Protein AF-A0A2E3PGM1-F1 (afdb_monomer_lite)

pLDDT: mean 76.89, std 15.31, range [47.25, 98.06]

Foldseek 3Di:
DVVVVVVVVVVLVVVLVVQLVVVVVPDPSVVSVVVSVVVVVVVVVVVVVVVVVVPPDPPVVVVVVVVVVVVVVVVVVVVVVVVVVVVVVVVVVVCVVCVPPPPPPPPPVVVVVVVVPPDDDDDDDDDDDDDDDDDDDDDDDDDDDDDDDDDPPPPDDDDDDDDPDDDPPDDDPDDPPDDDD

Secondary structure (DSSP, 8-state):
-HHHHHHHHHHHHHHHHHHHHHHHTTS-HHHHHHHHHHHHHHHHHHHHHHHHHHHSHHHHHHHHHHHHHHHHHHHHHHHHHHHHHHHHHHHHHHHHH-TTTSSHHHHHHHHHHHHHHTT--------PPPPPPP----------------------PPPPPPPPP--TTSPPP--TTS---

Sequence (181 aa):
MAFAGLFATVALVMANVASYQGLSTVMPTAWGALFVALGNLLLAGIFAVIAGRMSADRDLEGVTEMRDLALEELEDELDELVEEVRGTARDVRRLVRDPFGSVLPGLITPLLSALLSGRGGDASPPDPAPAPQPDSQPQQPAQQPVQPRAATTTMTEAPAPHPPEADPSAPFPVDPAAPQS

Structure (mmCIF, N/CA/C/O backbone):
data_AF-A0A2E3PGM1-F1
#
_entry.id   AF-A0A2E3PGM1-F1
#
loop_
_atom_site.group_PDB
_atom_site.id
_atom_site.type_symbol
_atom_site.label_atom_id
_atom_site.label_alt_id
_atom_site.label_comp_id
_atom_site.label_asym_id
_atom_site.label_entity_id
_atom_site.label_seq_id
_atom_site.pdbx_PDB_ins_code
_atom_site.Cartn_x
_atom_site.Cartn_y
_atom_site.Cartn_z
_atom_site.occupancy
_atom_site.B_iso_or_equiv
_atom_site.auth_seq_id
_atom_site.auth_comp_id
_atom_site.auth_asym_id
_atom_site.auth_atom_id
_atom_site.pdbx_PDB_model_num
ATOM 1 N N . MET A 1 1 ? 8.540 -14.465 9.574 1.00 60.72 1 MET A N 1
ATOM 2 C CA . MET A 1 1 ? 7.946 -13.982 8.306 1.00 60.72 1 MET A CA 1
ATOM 3 C C . MET A 1 1 ? 8.677 -12.788 7.682 1.00 60.72 1 MET A C 1
ATOM 5 O O . MET A 1 1 ? 8.692 -12.710 6.462 1.00 60.72 1 MET A O 1
ATOM 9 N N . ALA A 1 2 ? 9.335 -11.905 8.452 1.00 76.44 2 ALA A N 1
ATOM 10 C CA . ALA A 1 2 ? 10.018 -10.717 7.907 1.00 76.44 2 ALA A CA 1
ATOM 11 C C . ALA A 1 2 ? 11.057 -11.017 6.800 1.00 76.44 2 ALA A C 1
ATOM 13 O O . ALA A 1 2 ? 11.034 -10.380 5.752 1.00 76.44 2 ALA A O 1
ATOM 14 N N . PHE A 1 3 ? 11.905 -12.040 6.976 1.00 86.62 3 PHE A N 1
ATOM 15 C CA . PHE A 1 3 ? 12.869 -12.449 5.941 1.00 86.62 3 PHE A CA 1
ATOM 16 C C . PHE A 1 3 ? 12.196 -12.933 4.647 1.00 86.62 3 PHE A C 1
ATOM 18 O O . PHE A 1 3 ? 12.636 -12.573 3.561 1.00 86.62 3 PHE A O 1
ATOM 25 N N . ALA A 1 4 ? 11.105 -13.698 4.741 1.00 88.25 4 ALA A N 1
ATOM 26 C CA . ALA A 1 4 ? 10.377 -14.178 3.565 1.00 88.25 4 ALA A CA 1
ATOM 27 C C . ALA A 1 4 ? 9.769 -13.018 2.753 1.00 88.25 4 ALA A C 1
ATOM 29 O O . ALA A 1 4 ? 9.827 -13.034 1.526 1.00 88.25 4 ALA A O 1
ATOM 30 N N . GLY A 1 5 ? 9.260 -11.981 3.429 1.00 90.88 5 GLY A N 1
ATOM 31 C CA . GLY A 1 5 ? 8.759 -10.767 2.777 1.00 90.88 5 GLY A CA 1
ATOM 32 C C . GLY A 1 5 ? 9.844 -9.999 2.014 1.00 90.88 5 GLY A C 1
ATOM 33 O O . GLY A 1 5 ? 9.588 -9.504 0.916 1.00 90.88 5 GLY A O 1
ATOM 34 N N . LEU A 1 6 ? 11.075 -9.964 2.540 1.00 95.00 6 LEU A N 1
ATOM 35 C CA . LEU A 1 6 ? 12.212 -9.355 1.847 1.00 95.00 6 LEU A CA 1
ATOM 36 C C . LEU A 1 6 ? 12.533 -10.103 0.548 1.00 95.00 6 LEU A C 1
ATOM 38 O O . LEU A 1 6 ? 12.590 -9.484 -0.513 1.00 95.00 6 LEU A O 1
ATOM 42 N N . PHE A 1 7 ? 12.683 -11.430 0.611 1.00 95.38 7 PHE A N 1
ATOM 43 C CA . PHE A 1 7 ? 12.947 -12.243 -0.580 1.00 95.38 7 PHE A CA 1
ATOM 44 C C . PHE A 1 7 ? 11.823 -12.134 -1.613 1.00 95.38 7 PHE A C 1
ATOM 46 O O . PHE A 1 7 ? 12.111 -11.996 -2.798 1.00 95.38 7 PHE A O 1
ATOM 53 N N . ALA A 1 8 ? 10.559 -12.135 -1.178 1.00 94.19 8 ALA A N 1
ATOM 54 C CA . ALA A 1 8 ? 9.419 -11.953 -2.072 1.00 94.19 8 ALA A CA 1
ATOM 55 C C . ALA A 1 8 ? 9.461 -10.591 -2.781 1.00 94.19 8 ALA A C 1
ATOM 57 O O . ALA A 1 8 ? 9.268 -10.522 -3.992 1.00 94.19 8 ALA A O 1
ATOM 58 N N . THR A 1 9 ? 9.781 -9.519 -2.051 1.00 94.56 9 THR A N 1
ATOM 59 C CA . THR A 1 9 ? 9.917 -8.172 -2.627 1.00 94.56 9 THR A CA 1
ATOM 60 C C . THR A 1 9 ? 11.053 -8.113 -3.646 1.00 94.56 9 THR A C 1
ATOM 62 O O . THR A 1 9 ? 10.867 -7.614 -4.754 1.00 94.56 9 THR A O 1
ATOM 65 N N . VAL A 1 10 ? 12.221 -8.669 -3.309 1.00 97.19 10 VAL A N 1
ATOM 66 C CA . VAL A 1 10 ? 13.377 -8.707 -4.218 1.00 97.19 10 VAL A CA 1
ATOM 67 C C . VAL A 1 10 ? 13.060 -9.520 -5.473 1.00 97.19 10 VAL A C 1
ATOM 69 O O . VAL A 1 10 ? 13.315 -9.059 -6.586 1.00 97.19 10 VAL A O 1
ATOM 72 N N . ALA A 1 11 ? 12.461 -10.701 -5.311 1.00 96.62 11 ALA A N 1
ATOM 73 C CA . ALA A 1 11 ? 12.053 -11.546 -6.426 1.00 96.62 11 ALA A CA 1
ATOM 74 C C . ALA A 1 11 ? 11.036 -10.835 -7.330 1.00 96.62 11 ALA A C 1
ATOM 76 O O . ALA A 1 11 ? 11.161 -10.899 -8.550 1.00 96.62 11 ALA A O 1
ATOM 77 N N . LEU A 1 12 ? 10.075 -10.107 -6.753 1.00 96.12 12 LEU A N 1
ATOM 78 C CA . LEU A 1 12 ? 9.074 -9.350 -7.504 1.00 96.12 12 LEU A CA 1
ATOM 79 C C . LEU A 1 12 ? 9.699 -8.219 -8.337 1.00 96.12 12 LEU A C 1
ATOM 81 O O . LEU A 1 12 ? 9.334 -8.036 -9.501 1.00 96.12 12 LEU A O 1
ATOM 85 N N . VAL A 1 13 ? 10.663 -7.485 -7.770 1.00 97.31 13 VAL A N 1
ATOM 86 C CA . VAL A 1 13 ? 11.405 -6.439 -8.493 1.00 97.31 13 VAL A CA 1
ATOM 87 C C . VAL A 1 13 ? 12.195 -7.047 -9.651 1.00 97.31 13 VAL A C 1
ATOM 89 O O . VAL A 1 13 ? 12.100 -6.569 -10.781 1.00 97.31 13 VAL A O 1
ATOM 92 N N . MET A 1 14 ? 12.927 -8.135 -9.400 1.00 98.00 14 MET A N 1
ATOM 93 C CA . MET A 1 14 ? 13.719 -8.801 -10.439 1.00 98.00 14 MET A CA 1
ATOM 94 C C . MET A 1 14 ? 12.840 -9.410 -11.533 1.00 98.00 14 MET A C 1
ATOM 96 O O . MET A 1 14 ? 13.170 -9.295 -12.711 1.00 98.00 14 MET A O 1
ATOM 100 N N . ALA A 1 15 ? 11.687 -9.977 -11.176 1.00 97.44 15 ALA A N 1
ATOM 101 C CA . ALA A 1 15 ? 10.710 -10.470 -12.139 1.00 97.44 15 ALA A CA 1
ATOM 102 C C . ALA A 1 15 ? 10.169 -9.344 -13.037 1.00 97.44 15 ALA A C 1
ATOM 104 O O . ALA A 1 15 ? 10.011 -9.554 -14.239 1.00 97.44 15 ALA A O 1
ATOM 105 N N . ASN A 1 16 ? 9.944 -8.140 -12.496 1.00 96.69 16 ASN A N 1
ATOM 106 C CA . ASN A 1 16 ? 9.547 -6.965 -13.282 1.00 96.69 16 ASN A CA 1
ATOM 107 C C . ASN A 1 16 ? 10.612 -6.575 -14.307 1.00 96.69 16 ASN A C 1
ATOM 109 O O . ASN A 1 16 ? 10.319 -6.429 -15.494 1.00 96.69 16 ASN A O 1
ATOM 113 N N . VAL A 1 17 ? 11.856 -6.441 -13.841 1.00 97.31 17 VAL A N 1
ATOM 114 C CA . VAL A 1 17 ? 13.000 -6.075 -14.683 1.00 97.31 17 VAL A CA 1
ATOM 115 C C . VAL A 1 17 ? 13.215 -7.115 -15.784 1.00 97.31 17 VAL A C 1
ATOM 117 O O . VAL A 1 17 ? 13.370 -6.747 -16.947 1.00 97.31 17 VAL A O 1
ATOM 120 N N . ALA A 1 18 ? 13.172 -8.404 -15.440 1.00 97.50 18 ALA A N 1
ATOM 121 C CA . ALA A 1 18 ? 13.317 -9.498 -16.394 1.00 97.50 18 ALA A CA 1
ATOM 122 C C . ALA A 1 18 ? 12.177 -9.518 -17.424 1.00 97.50 18 ALA A C 1
ATOM 124 O O . ALA A 1 18 ? 12.429 -9.666 -18.618 1.00 97.50 18 ALA A O 1
ATOM 125 N N . SER A 1 19 ? 10.934 -9.307 -16.980 1.00 96.50 19 SER A N 1
ATOM 126 C CA . SER A 1 19 ? 9.763 -9.275 -17.865 1.00 96.50 19 SER A CA 1
ATOM 127 C C . SER A 1 19 ? 9.833 -8.107 -18.842 1.00 96.50 19 SER A C 1
ATOM 129 O O . SER A 1 19 ? 9.620 -8.299 -20.036 1.00 96.50 19 SER A O 1
ATOM 131 N N . TYR A 1 20 ? 10.181 -6.907 -18.365 1.00 97.38 20 TYR A N 1
ATOM 132 C CA . TYR A 1 20 ? 10.315 -5.737 -19.230 1.00 97.38 20 TYR A CA 1
ATOM 133 C C . TYR A 1 20 ? 11.440 -5.914 -20.252 1.00 97.38 20 TYR A C 1
ATOM 135 O O . TYR A 1 20 ? 11.219 -5.682 -21.440 1.00 97.38 20 TYR A O 1
ATOM 143 N N . GLN A 1 21 ? 12.618 -6.379 -19.818 1.00 96.25 21 GLN A N 1
ATOM 144 C CA . GLN A 1 21 ? 13.727 -6.647 -20.735 1.00 96.25 21 GLN A CA 1
ATOM 145 C C . GLN A 1 21 ? 13.336 -7.698 -21.777 1.00 96.25 21 GLN A C 1
ATOM 147 O O . GLN A 1 21 ? 13.510 -7.454 -22.968 1.00 96.25 21 GLN A O 1
ATOM 152 N N . GLY A 1 22 ? 12.715 -8.804 -21.358 1.00 96.50 22 GLY A N 1
ATOM 153 C CA . GLY A 1 22 ? 12.223 -9.847 -22.257 1.00 96.50 22 GLY A CA 1
ATOM 154 C C . GLY A 1 22 ? 11.219 -9.319 -23.281 1.00 96.50 22 GLY A C 1
ATOM 155 O O . GLY A 1 22 ? 11.407 -9.516 -24.480 1.00 96.50 22 GLY A O 1
ATOM 156 N N . LEU A 1 23 ? 10.195 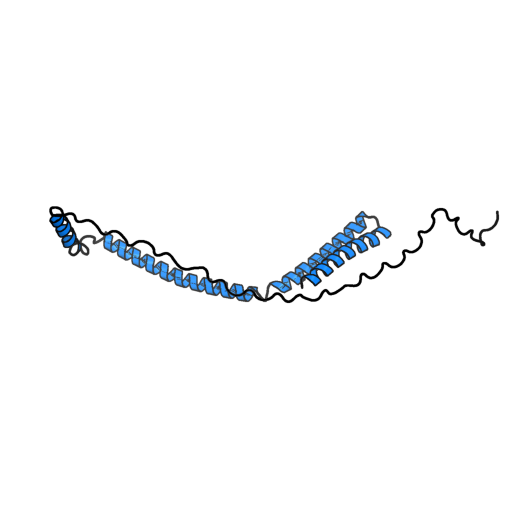-8.581 -22.843 1.00 95.31 23 LEU A N 1
ATOM 157 C CA . LEU A 1 23 ? 9.204 -7.998 -23.754 1.00 95.31 23 LEU A CA 1
ATOM 158 C C . LEU A 1 23 ? 9.839 -6.987 -24.712 1.00 95.31 23 LEU A C 1
ATOM 160 O O . LEU A 1 23 ? 9.509 -6.987 -25.895 1.00 95.31 23 LEU A O 1
ATOM 164 N N . SER A 1 24 ? 10.783 -6.172 -24.240 1.00 95.44 24 SER A N 1
ATOM 165 C CA . SER A 1 24 ? 11.441 -5.160 -25.074 1.00 95.44 24 SER A CA 1
ATOM 166 C C . SER A 1 24 ? 12.237 -5.745 -26.249 1.00 95.44 24 SER A C 1
ATOM 168 O O . SER A 1 24 ? 12.523 -5.024 -27.200 1.00 95.44 24 SER A O 1
ATOM 170 N N . THR A 1 25 ? 12.552 -7.049 -26.228 1.00 96.38 25 THR A N 1
ATOM 171 C CA . THR A 1 25 ? 13.213 -7.730 -27.356 1.00 96.38 25 THR A CA 1
ATOM 172 C C . THR A 1 25 ? 12.280 -8.021 -28.532 1.00 96.38 25 THR A C 1
ATOM 174 O O . THR A 1 25 ? 12.748 -8.155 -29.660 1.00 96.38 25 THR A O 1
ATOM 177 N N . VAL A 1 26 ? 10.969 -8.115 -28.291 1.00 96.06 26 VAL A N 1
ATOM 178 C CA . VAL A 1 26 ? 9.981 -8.535 -29.301 1.00 96.06 26 VAL A CA 1
ATOM 179 C C . VAL A 1 26 ? 8.965 -7.449 -29.649 1.00 96.06 26 VAL A C 1
ATOM 181 O O . VAL A 1 26 ? 8.244 -7.585 -30.635 1.00 96.06 26 VAL A O 1
ATOM 184 N N . MET A 1 27 ? 8.880 -6.371 -28.865 1.00 95.38 27 MET A N 1
ATOM 185 C CA . MET A 1 27 ? 7.920 -5.287 -29.087 1.00 95.38 27 MET A CA 1
ATOM 186 C C . MET A 1 27 ? 8.482 -3.914 -28.682 1.00 95.38 27 MET A C 1
ATOM 188 O O . MET A 1 27 ? 9.454 -3.844 -27.928 1.00 95.38 27 MET A O 1
ATOM 192 N N . PRO A 1 28 ? 7.861 -2.802 -29.128 1.00 96.31 28 PRO A N 1
ATOM 193 C CA . PRO A 1 28 ? 8.267 -1.463 -28.717 1.00 96.31 28 PRO A CA 1
ATOM 194 C C . PRO A 1 28 ? 8.193 -1.271 -27.198 1.00 96.31 28 PRO A C 1
ATOM 196 O O . PRO A 1 28 ? 7.273 -1.758 -26.537 1.00 96.31 28 PRO A O 1
ATOM 199 N N . THR A 1 29 ? 9.117 -0.477 -26.660 1.00 94.38 29 THR A N 1
ATOM 200 C CA . THR A 1 29 ? 9.266 -0.217 -25.217 1.00 94.38 29 THR A CA 1
ATOM 201 C C . THR A 1 29 ? 7.975 0.249 -24.542 1.00 94.38 29 THR A C 1
ATOM 203 O O . THR A 1 29 ? 7.660 -0.208 -23.445 1.00 94.38 29 THR A O 1
ATOM 206 N N . ALA A 1 30 ? 7.183 1.092 -25.213 1.00 95.75 30 ALA A N 1
ATOM 207 C CA . ALA A 1 30 ? 5.897 1.569 -24.701 1.00 95.75 30 ALA A CA 1
ATOM 208 C C . ALA A 1 30 ? 4.896 0.427 -24.444 1.00 95.75 30 ALA A C 1
ATOM 210 O O . ALA A 1 30 ? 4.254 0.388 -23.395 1.00 95.75 30 ALA A O 1
ATOM 211 N N . TRP A 1 31 ? 4.796 -0.531 -25.370 1.00 96.19 31 TRP A N 1
ATOM 212 C CA . TRP A 1 31 ? 3.923 -1.697 -25.216 1.00 96.19 31 TRP A CA 1
ATOM 213 C C . TRP A 1 31 ? 4.454 -2.659 -24.154 1.00 96.19 31 TRP A C 1
ATOM 215 O O . TRP A 1 31 ? 3.677 -3.155 -23.340 1.00 96.19 31 TRP A O 1
ATOM 225 N N . GLY A 1 32 ? 5.776 -2.855 -24.098 1.00 95.31 32 GLY A N 1
ATOM 226 C CA . GLY A 1 32 ? 6.416 -3.649 -23.049 1.00 95.31 32 GLY A CA 1
ATOM 227 C C . GLY A 1 32 ? 6.095 -3.126 -21.647 1.00 95.31 32 GLY A C 1
ATOM 228 O O . GLY A 1 32 ? 5.657 -3.887 -20.785 1.00 95.31 32 GLY A O 1
ATOM 229 N N . ALA A 1 33 ? 6.232 -1.814 -21.433 1.00 95.31 33 ALA A N 1
ATOM 230 C CA . ALA A 1 33 ? 5.899 -1.176 -20.161 1.00 95.31 33 ALA A CA 1
ATOM 231 C C . ALA A 1 33 ? 4.407 -1.313 -19.813 1.00 95.31 33 ALA A C 1
ATOM 233 O O . ALA A 1 33 ? 4.072 -1.591 -18.662 1.00 95.31 33 ALA A O 1
ATOM 234 N N . LEU A 1 34 ? 3.515 -1.170 -20.801 1.00 97.00 34 LEU A N 1
ATOM 235 C CA . LEU A 1 34 ? 2.071 -1.303 -20.603 1.00 97.00 34 LEU A CA 1
ATOM 236 C C . LEU A 1 34 ? 1.683 -2.706 -20.115 1.00 97.00 34 LEU A C 1
ATOM 238 O O . LEU A 1 34 ? 0.938 -2.828 -19.145 1.00 97.00 34 LEU A O 1
ATOM 242 N N . PHE A 1 35 ? 2.197 -3.765 -20.748 1.00 96.44 35 PHE A N 1
ATOM 243 C CA . PHE A 1 35 ? 1.885 -5.140 -20.342 1.00 96.44 35 PHE A CA 1
ATOM 244 C C . PHE A 1 35 ? 2.448 -5.487 -18.965 1.00 96.44 35 PHE A C 1
ATOM 246 O O . PHE A 1 35 ? 1.764 -6.132 -18.172 1.00 96.44 35 PHE A O 1
ATOM 253 N N . VAL A 1 36 ? 3.660 -5.023 -18.652 1.00 96.88 36 VAL A N 1
ATOM 254 C CA . VAL A 1 36 ? 4.256 -5.206 -17.322 1.00 96.88 36 VAL A CA 1
ATOM 255 C C . VAL A 1 36 ? 3.421 -4.490 -16.254 1.00 96.88 36 VAL A C 1
ATOM 257 O O . VAL A 1 36 ? 3.100 -5.083 -15.223 1.00 96.88 36 VAL A O 1
ATOM 260 N N . ALA A 1 37 ? 2.988 -3.253 -16.517 1.00 97.25 37 ALA A N 1
ATOM 261 C CA . ALA A 1 37 ? 2.106 -2.513 -15.617 1.00 97.25 37 ALA A CA 1
ATOM 262 C C . ALA A 1 37 ? 0.755 -3.219 -15.418 1.00 97.25 37 ALA A C 1
ATOM 264 O O . ALA A 1 37 ? 0.283 -3.334 -14.287 1.00 97.25 37 ALA A O 1
ATOM 265 N N . LEU A 1 38 ? 0.157 -3.743 -16.492 1.00 98.00 38 LEU A N 1
ATOM 266 C CA . LEU A 1 38 ? -1.108 -4.473 -16.424 1.00 98.00 38 LEU A CA 1
ATOM 267 C C . LEU A 1 38 ? -0.971 -5.783 -15.631 1.00 98.00 38 LEU A C 1
ATOM 269 O O . LEU A 1 38 ? -1.837 -6.104 -14.819 1.00 98.00 38 LEU A O 1
ATOM 273 N N . GLY A 1 39 ? 0.138 -6.506 -15.810 1.00 97.19 39 GLY A N 1
ATOM 274 C CA . GLY A 1 39 ? 0.460 -7.697 -15.024 1.00 97.19 39 GLY A CA 1
ATOM 275 C C . GLY A 1 39 ? 0.619 -7.389 -13.533 1.00 97.19 39 GLY A C 1
ATOM 276 O O . GLY A 1 39 ? 0.049 -8.090 -12.698 1.00 97.19 39 GLY A O 1
ATOM 277 N N . ASN A 1 40 ? 1.314 -6.299 -13.191 1.00 97.12 40 ASN A N 1
ATOM 278 C CA . ASN A 1 40 ? 1.447 -5.844 -11.804 1.00 97.12 40 ASN A CA 1
ATOM 279 C C . ASN A 1 40 ? 0.105 -5.436 -11.195 1.00 97.12 40 ASN A C 1
ATOM 281 O O . ASN A 1 40 ? -0.158 -5.758 -10.040 1.00 97.12 40 ASN A O 1
ATOM 285 N N . LEU A 1 41 ? -0.754 -4.758 -11.961 1.00 97.88 41 LEU A N 1
ATOM 286 C CA . LEU A 1 41 ? -2.092 -4.387 -11.510 1.00 97.88 41 LEU A CA 1
ATOM 287 C C . LEU A 1 41 ? -2.938 -5.631 -11.208 1.00 97.88 41 LEU A C 1
ATOM 289 O O . LEU A 1 41 ? -3.599 -5.691 -10.172 1.00 97.88 41 LEU A O 1
ATOM 293 N N . LEU A 1 42 ? -2.878 -6.642 -12.079 1.00 98.06 42 LEU A N 1
ATOM 294 C CA . LEU A 1 42 ? -3.567 -7.913 -11.869 1.00 98.06 42 LEU A CA 1
ATOM 295 C C . LEU A 1 42 ? -3.054 -8.618 -10.605 1.00 98.06 42 LEU A C 1
ATOM 297 O O . LEU A 1 42 ? -3.846 -9.053 -9.770 1.00 98.06 42 LEU A O 1
ATOM 301 N N . LEU A 1 43 ? -1.731 -8.686 -10.437 1.00 96.69 43 LEU A N 1
ATOM 302 C CA . LEU A 1 43 ? -1.098 -9.308 -9.277 1.00 96.69 43 LEU A CA 1
ATOM 303 C C . LEU A 1 43 ? -1.448 -8.576 -7.973 1.00 96.69 43 LEU A C 1
ATOM 305 O O . LEU A 1 43 ? -1.772 -9.219 -6.976 1.00 96.69 43 LEU A O 1
ATOM 309 N N . ALA A 1 44 ? -1.454 -7.242 -7.994 1.00 96.12 44 ALA A N 1
ATOM 310 C CA . ALA A 1 44 ? -1.891 -6.419 -6.873 1.00 96.12 44 ALA A CA 1
ATOM 311 C C . ALA A 1 44 ? -3.365 -6.674 -6.528 1.00 96.12 44 ALA A C 1
ATOM 313 O O . ALA A 1 44 ? -3.698 -6.819 -5.355 1.00 96.12 44 ALA A O 1
ATOM 314 N N . GLY A 1 45 ? -4.236 -6.804 -7.535 1.00 97.38 45 GLY A N 1
ATOM 315 C CA . GLY A 1 45 ? -5.634 -7.186 -7.340 1.00 97.38 45 GLY A CA 1
ATOM 316 C C . GLY A 1 45 ? -5.778 -8.549 -6.656 1.00 97.38 45 GLY A C 1
ATOM 317 O O . GLY A 1 45 ? -6.531 -8.680 -5.693 1.00 97.38 45 GLY A O 1
ATOM 318 N N . ILE A 1 46 ? -5.004 -9.550 -7.088 1.00 96.62 46 ILE A N 1
ATOM 319 C CA . ILE A 1 46 ? -4.983 -10.881 -6.460 1.00 96.62 46 ILE A CA 1
ATOM 320 C C . ILE A 1 46 ? -4.533 -10.782 -4.997 1.00 96.62 46 ILE A C 1
ATOM 322 O O . ILE A 1 46 ? -5.189 -11.337 -4.115 1.00 96.62 46 ILE A O 1
ATOM 326 N N . PHE A 1 47 ? -3.450 -10.053 -4.716 1.00 94.38 47 PHE A N 1
ATOM 327 C CA . PHE A 1 47 ? -2.980 -9.848 -3.346 1.00 94.38 47 PHE A CA 1
ATOM 328 C C . PHE A 1 47 ? -3.989 -9.097 -2.483 1.00 94.38 47 PHE A C 1
ATOM 330 O O . PHE A 1 47 ? -4.177 -9.488 -1.336 1.00 94.38 47 PHE A O 1
ATOM 337 N N . ALA A 1 48 ? -4.684 -8.093 -3.016 1.00 94.19 48 ALA A N 1
ATOM 338 C CA . ALA A 1 48 ? -5.736 -7.386 -2.293 1.00 94.19 48 ALA A CA 1
ATOM 339 C C . ALA A 1 48 ? -6.887 -8.327 -1.901 1.00 94.19 48 ALA A C 1
ATOM 341 O O . ALA A 1 48 ? -7.328 -8.314 -0.753 1.00 94.19 48 ALA A O 1
ATOM 342 N N . VAL A 1 49 ? -7.326 -9.199 -2.817 1.00 95.25 49 VAL A N 1
ATOM 343 C CA . VAL A 1 49 ? -8.364 -10.203 -2.530 1.00 95.25 49 VAL A CA 1
ATOM 344 C C . VAL A 1 49 ? -7.892 -11.203 -1.471 1.00 95.25 49 VAL A C 1
ATOM 346 O O . VAL A 1 49 ? -8.629 -11.495 -0.531 1.00 95.25 49 VAL A O 1
ATOM 349 N N . ILE A 1 50 ? -6.668 -11.725 -1.589 1.00 93.31 50 ILE A N 1
ATOM 350 C CA . ILE A 1 50 ? -6.117 -12.684 -0.618 1.00 93.31 50 ILE A CA 1
ATOM 351 C C . ILE A 1 50 ? -5.953 -12.029 0.759 1.00 93.31 50 ILE A C 1
ATOM 353 O O . ILE A 1 50 ? -6.368 -12.608 1.762 1.00 93.31 50 ILE A O 1
ATOM 357 N N . ALA A 1 51 ? -5.392 -10.819 0.812 1.00 88.94 51 ALA A N 1
ATOM 358 C CA . ALA A 1 51 ? -5.193 -10.072 2.048 1.00 88.94 51 ALA A CA 1
ATOM 359 C C . ALA A 1 51 ? -6.529 -9.748 2.732 1.00 88.94 51 ALA A C 1
ATOM 361 O O . ALA A 1 51 ? -6.665 -9.966 3.935 1.00 88.94 51 ALA A O 1
ATOM 362 N N . GLY A 1 52 ? -7.540 -9.326 1.962 1.00 86.19 52 GLY A N 1
ATOM 363 C CA . GLY A 1 52 ? -8.891 -9.089 2.473 1.00 86.19 52 GLY A CA 1
ATOM 364 C C . GLY A 1 52 ? -9.515 -10.335 3.108 1.00 86.19 52 GLY A C 1
ATOM 365 O O . GLY A 1 52 ? -10.178 -10.234 4.135 1.00 86.19 52 GLY A O 1
ATOM 366 N N . ARG A 1 53 ? -9.237 -11.527 2.565 1.00 85.06 53 ARG A N 1
ATOM 367 C CA . ARG A 1 53 ? -9.706 -12.803 3.137 1.00 85.06 53 ARG A CA 1
ATOM 368 C C . ARG A 1 53 ? -8.916 -13.272 4.361 1.00 85.06 53 ARG A C 1
ATOM 370 O O . ARG A 1 53 ? -9.415 -14.103 5.109 1.00 85.06 53 ARG A O 1
ATOM 377 N N . MET A 1 54 ? -7.687 -12.797 4.558 1.00 78.81 54 MET A N 1
ATOM 378 C CA . MET A 1 54 ? -6.831 -13.213 5.677 1.00 78.81 54 MET A CA 1
ATOM 379 C C . MET A 1 54 ? -7.084 -12.427 6.972 1.00 78.81 54 MET A C 1
ATOM 381 O O . MET A 1 54 ? -6.790 -12.952 8.040 1.00 78.81 54 MET A O 1
ATOM 385 N N . SER A 1 55 ? -7.600 -11.196 6.882 1.00 60.09 55 SER A N 1
ATOM 386 C CA . SER A 1 55 ? -7.629 -10.230 7.993 1.00 60.09 55 SER A CA 1
ATOM 387 C C . SER A 1 55 ? -8.999 -10.021 8.646 1.00 60.09 55 SER A C 1
ATOM 389 O O . SER A 1 55 ? -9.043 -9.473 9.742 1.00 60.09 55 SER A O 1
ATOM 391 N N . ALA A 1 56 ? -10.103 -10.376 7.988 1.00 58.69 56 ALA A N 1
ATOM 392 C CA . ALA A 1 56 ? -11.423 -9.957 8.458 1.00 58.69 56 ALA A CA 1
ATOM 393 C C . ALA A 1 56 ? -12.020 -10.912 9.504 1.00 58.69 56 ALA A C 1
ATOM 395 O O . ALA A 1 56 ? -12.372 -10.480 10.591 1.00 58.69 56 ALA A O 1
ATOM 396 N N . ASP A 1 57 ? -12.095 -12.212 9.229 1.00 59.56 57 ASP A N 1
ATOM 397 C CA . ASP A 1 57 ? -13.021 -13.055 10.002 1.00 59.56 57 ASP A CA 1
ATOM 398 C C . ASP A 1 57 ? -12.528 -13.467 11.396 1.00 59.56 57 ASP A C 1
ATOM 400 O O . ASP A 1 57 ? -13.347 -13.715 12.268 1.00 59.56 57 ASP A O 1
ATOM 404 N N . ARG A 1 58 ? -11.214 -13.556 11.642 1.00 60.78 58 ARG A N 1
ATOM 405 C CA . ARG A 1 58 ? -10.706 -14.124 12.910 1.00 60.78 58 ARG A CA 1
ATOM 406 C C . ARG A 1 58 ? -10.463 -13.121 14.034 1.00 60.78 58 ARG A C 1
ATOM 408 O O . ARG A 1 58 ? -10.556 -13.514 15.190 1.00 60.78 58 ARG A O 1
ATOM 415 N N . ASP A 1 59 ? -10.185 -11.864 13.701 1.00 62.19 59 ASP A N 1
ATOM 416 C CA . ASP A 1 59 ? -9.878 -10.832 14.700 1.00 62.19 59 ASP A CA 1
ATOM 417 C C . ASP A 1 59 ? -11.017 -9.811 14.852 1.00 62.19 59 ASP A C 1
ATOM 419 O O . ASP A 1 59 ? -11.111 -9.160 15.890 1.00 62.19 59 ASP A O 1
ATOM 423 N N . LEU A 1 60 ? -11.911 -9.669 13.860 1.00 65.75 60 LEU A N 1
ATOM 424 C CA . LEU A 1 60 ? -13.040 -8.740 13.975 1.00 65.75 60 LEU A CA 1
ATOM 425 C C . LEU A 1 60 ? -14.129 -9.257 14.906 1.00 65.75 60 LEU A C 1
ATOM 427 O O . LEU A 1 60 ? -14.709 -8.438 15.604 1.00 65.75 60 LEU A O 1
ATOM 431 N N . GLU A 1 61 ? -14.377 -10.569 14.952 1.00 70.31 61 GLU A N 1
ATOM 432 C CA . GLU A 1 61 ? -15.456 -11.154 15.759 1.00 70.31 61 GLU A CA 1
ATOM 433 C C . GLU A 1 61 ? -15.301 -10.800 17.247 1.00 70.31 61 GLU A C 1
ATOM 435 O O . GLU A 1 61 ? -16.216 -10.234 17.845 1.00 70.31 61 GLU A O 1
ATOM 440 N N . GLY A 1 62 ? -14.098 -10.984 17.802 1.00 74.44 62 GLY A N 1
ATOM 441 C CA . GLY A 1 62 ? -13.803 -10.617 19.189 1.00 74.44 62 GLY A CA 1
ATOM 442 C C . GLY A 1 62 ? -13.817 -9.105 19.447 1.00 74.44 62 GLY A C 1
ATOM 443 O O . GLY A 1 62 ? -14.198 -8.670 20.529 1.00 74.44 62 GLY A O 1
ATOM 444 N N . VAL A 1 63 ? -13.449 -8.279 18.461 1.00 80.62 63 VAL A N 1
ATOM 445 C CA . VAL A 1 63 ? -13.516 -6.811 18.594 1.00 80.62 63 VAL A CA 1
ATOM 446 C C . VAL A 1 63 ? -14.962 -6.320 18.555 1.00 80.62 63 VAL A C 1
ATOM 448 O O . VAL A 1 63 ? -15.310 -5.405 19.299 1.00 80.62 63 VAL A O 1
ATOM 451 N N . THR A 1 64 ? -15.815 -6.914 17.718 1.00 83.31 64 THR A N 1
ATOM 452 C CA . THR A 1 64 ? -17.251 -6.619 17.725 1.00 83.31 64 THR A CA 1
ATOM 453 C C . THR A 1 64 ? -17.906 -7.076 19.019 1.00 83.31 64 THR A C 1
ATOM 455 O O . THR A 1 64 ? -18.646 -6.294 19.596 1.00 83.31 64 THR A O 1
ATOM 458 N N . GLU A 1 65 ? -17.558 -8.254 19.538 1.00 83.44 65 GLU A N 1
ATOM 459 C CA . GLU A 1 65 ? -18.095 -8.751 20.809 1.00 83.44 65 GLU A CA 1
ATOM 460 C C . GLU A 1 65 ? -17.691 -7.854 21.991 1.00 83.44 65 GLU A C 1
ATOM 462 O O . GLU A 1 65 ? -18.545 -7.451 22.773 1.00 83.44 65 GLU A O 1
ATOM 467 N N . MET A 1 66 ? -16.419 -7.436 22.084 1.00 85.44 66 MET A N 1
ATOM 468 C CA . MET A 1 66 ? -15.973 -6.497 23.127 1.00 85.44 66 MET A CA 1
ATOM 469 C C . MET A 1 66 ? -16.605 -5.111 22.993 1.00 85.44 66 MET A C 1
ATOM 471 O O . MET A 1 66 ? -16.888 -4.467 24.000 1.00 85.44 66 MET A O 1
ATOM 475 N N . ARG A 1 67 ? -16.806 -4.628 21.762 1.00 87.81 67 ARG A N 1
ATOM 476 C CA . ARG A 1 67 ? -17.488 -3.353 21.519 1.00 87.81 67 ARG A CA 1
ATOM 477 C C . ARG A 1 67 ? -18.940 -3.423 21.973 1.00 87.81 67 ARG A C 1
ATOM 479 O O . ARG A 1 67 ? -19.414 -2.465 22.568 1.00 87.81 67 ARG A O 1
ATOM 486 N N . ASP A 1 68 ? -19.626 -4.513 21.664 1.00 90.75 68 ASP A N 1
ATOM 487 C CA . ASP A 1 68 ? -21.041 -4.664 21.976 1.00 90.75 68 ASP A CA 1
ATOM 488 C C . ASP A 1 68 ? -21.234 -4.827 23.499 1.00 90.75 68 ASP A C 1
ATOM 490 O O . ASP A 1 68 ? -22.093 -4.163 24.066 1.00 90.75 68 ASP A O 1
ATOM 494 N N . LEU A 1 69 ? -20.342 -5.557 24.184 1.00 88.06 69 LEU A N 1
ATOM 495 C CA . LEU A 1 69 ? -20.324 -5.675 25.653 1.00 88.06 69 LEU A CA 1
ATOM 496 C C . LEU A 1 69 ? -20.009 -4.332 26.343 1.00 88.06 69 LEU A C 1
ATOM 498 O O . LEU A 1 69 ? -20.655 -3.960 27.316 1.00 88.06 69 LEU A O 1
ATOM 502 N N . ALA A 1 70 ? -19.056 -3.559 25.810 1.00 89.50 70 ALA A N 1
ATOM 503 C CA . ALA A 1 70 ? -18.749 -2.223 26.328 1.00 89.50 70 ALA A CA 1
ATOM 504 C C . ALA A 1 70 ? -19.871 -1.203 26.060 1.00 89.50 70 ALA A C 1
ATOM 506 O O . ALA A 1 70 ? -20.042 -0.264 26.833 1.00 89.50 70 ALA A O 1
ATOM 507 N N . LEU A 1 71 ? -20.614 -1.353 24.957 1.00 93.50 71 LEU A N 1
ATOM 508 C CA . LEU A 1 71 ? -21.804 -0.546 24.679 1.00 93.50 71 LEU A CA 1
ATOM 509 C C . LEU A 1 71 ? -22.936 -0.876 25.651 1.00 93.50 71 LEU A C 1
ATOM 511 O O . LEU A 1 71 ? -23.560 0.050 26.150 1.00 93.50 71 LEU A O 1
ATOM 515 N N . GLU A 1 72 ? -23.156 -2.156 25.945 1.00 91.50 72 GLU A N 1
ATOM 516 C CA . GLU A 1 72 ? -24.161 -2.605 26.914 1.00 91.50 72 GLU A CA 1
ATOM 517 C C . GLU A 1 72 ? -23.851 -2.078 28.329 1.00 91.50 72 GLU A C 1
ATOM 519 O O . GLU A 1 72 ? -24.731 -1.541 28.994 1.00 91.50 72 GLU A O 1
ATOM 524 N N . GLU A 1 73 ? -22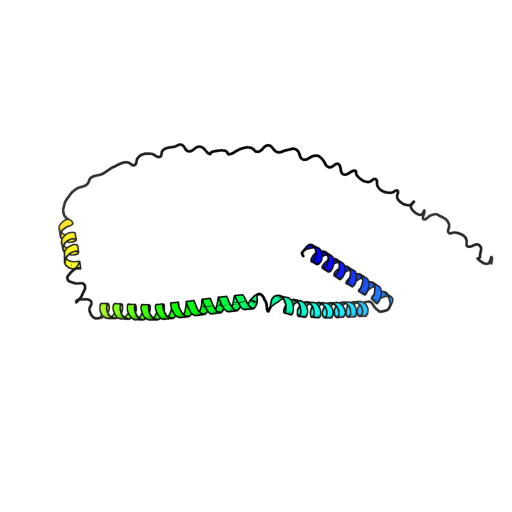.583 -2.097 28.754 1.00 89.94 73 GLU A N 1
ATOM 525 C CA . GLU A 1 73 ? -22.170 -1.520 30.046 1.00 89.94 73 GLU A CA 1
ATOM 526 C C . GLU A 1 73 ? -22.336 0.011 30.094 1.00 89.94 73 GLU A C 1
ATOM 528 O O . GLU A 1 73 ? -22.777 0.564 31.101 1.00 89.94 73 GLU A O 1
ATOM 533 N N . LEU A 1 74 ? -22.059 0.709 28.984 1.00 89.94 74 LEU A N 1
ATOM 534 C CA . LEU A 1 74 ? -22.325 2.145 28.869 1.00 89.94 74 LEU A CA 1
ATOM 535 C C . LEU A 1 74 ? -23.821 2.467 28.924 1.00 89.94 74 LEU A C 1
ATOM 537 O O . LEU A 1 74 ? -24.172 3.521 29.445 1.00 89.94 74 LEU A O 1
ATOM 541 N N . GLU A 1 75 ? -24.685 1.619 28.364 1.00 91.12 75 GLU A N 1
ATOM 542 C CA . GLU A 1 75 ? -26.142 1.791 28.414 1.00 91.12 75 GLU A CA 1
ATOM 543 C C . GLU A 1 75 ? -26.663 1.677 29.853 1.00 91.12 75 GLU A C 1
ATOM 545 O O . GLU A 1 75 ? -27.395 2.568 30.294 1.00 91.12 75 GLU A O 1
ATOM 550 N N . ASP A 1 76 ? -26.209 0.670 30.604 1.00 90.94 76 ASP A N 1
ATOM 551 C CA . ASP A 1 76 ? -26.555 0.494 32.021 1.00 90.94 76 ASP A CA 1
ATOM 552 C C . ASP A 1 76 ? -26.057 1.671 32.882 1.00 90.94 76 ASP A C 1
ATOM 554 O O . ASP A 1 76 ? -26.823 2.248 33.662 1.00 90.94 76 ASP A O 1
ATOM 558 N N . GLU A 1 77 ? -24.800 2.100 32.701 1.00 87.94 77 GLU A N 1
ATOM 559 C CA . GLU A 1 77 ? -24.260 3.271 33.405 1.00 87.94 77 GLU A CA 1
ATOM 560 C C . GLU A 1 77 ? -25.008 4.564 33.036 1.00 87.94 77 GLU A C 1
ATOM 562 O O . GLU A 1 77 ? -25.220 5.425 33.896 1.00 87.94 77 GLU A O 1
ATOM 567 N N . LEU A 1 78 ? -25.426 4.727 31.773 1.00 91.44 78 LEU A N 1
ATOM 568 C CA . LEU A 1 78 ? -26.187 5.894 31.319 1.00 91.44 78 LEU A CA 1
ATOM 569 C C . LEU A 1 78 ? -27.567 5.964 31.968 1.00 91.44 78 LEU A C 1
ATOM 571 O O . LEU A 1 78 ? -27.985 7.055 32.368 1.00 91.44 78 LEU A O 1
ATOM 575 N N . ASP A 1 79 ? -28.271 4.839 32.063 1.00 89.38 79 ASP A N 1
ATOM 576 C CA . ASP A 1 79 ? -29.594 4.789 32.679 1.00 89.38 79 ASP A CA 1
ATOM 577 C C . ASP A 1 79 ? -29.516 5.116 34.177 1.00 89.38 79 ASP A C 1
ATOM 579 O O . ASP A 1 79 ? -30.291 5.955 34.660 1.00 89.38 79 ASP A O 1
ATOM 583 N N . GLU A 1 80 ? -28.521 4.579 34.890 1.00 87.88 80 GLU A N 1
ATOM 584 C CA . GLU A 1 80 ? -28.292 4.899 36.304 1.00 87.88 80 GLU A CA 1
ATOM 585 C C . GLU A 1 80 ? -27.924 6.382 36.500 1.00 87.88 80 GLU A C 1
ATOM 587 O O . GLU A 1 80 ? -28.509 7.065 37.351 1.00 87.88 80 GLU A O 1
ATOM 592 N N . LEU A 1 81 ? -27.067 6.946 35.636 1.00 87.31 81 LEU A N 1
ATOM 593 C CA . LEU A 1 81 ? -26.743 8.378 35.654 1.00 87.31 81 LEU A CA 1
ATOM 594 C C . LEU A 1 81 ? -27.978 9.255 35.411 1.00 87.31 81 LEU A C 1
ATOM 596 O O . LEU A 1 81 ? -28.163 10.286 36.065 1.00 87.31 81 LEU A O 1
ATOM 600 N N . VAL A 1 82 ? -28.832 8.886 34.453 1.00 87.75 82 VAL A N 1
ATOM 601 C CA . VAL A 1 82 ? -30.062 9.630 34.146 1.00 87.75 82 VAL A CA 1
ATOM 602 C C . VAL A 1 82 ? -31.011 9.611 35.344 1.00 87.75 82 VAL A C 1
ATOM 604 O O . VAL A 1 82 ? -31.674 10.620 35.631 1.00 87.75 82 VAL A O 1
ATOM 607 N N . GLU A 1 83 ? -31.083 8.494 36.061 1.00 85.44 83 GLU A N 1
ATOM 608 C CA . GLU A 1 83 ? -31.921 8.352 37.244 1.00 85.44 83 GLU A CA 1
ATOM 609 C C . GLU A 1 83 ? -31.376 9.139 38.444 1.00 85.44 83 GLU A C 1
ATOM 611 O O . GLU A 1 83 ? -32.138 9.872 39.092 1.00 85.44 83 GLU A O 1
ATOM 616 N N . GLU A 1 84 ? -30.061 9.117 38.663 1.00 82.06 84 GLU A N 1
ATOM 617 C CA . GLU A 1 84 ? -29.381 9.893 39.702 1.00 82.06 84 GLU A CA 1
ATOM 618 C C . GLU A 1 84 ? -29.465 11.407 39.446 1.00 82.06 84 GLU A C 1
ATOM 620 O O . GLU A 1 84 ? -29.764 12.191 40.357 1.00 82.06 84 GLU A O 1
ATOM 625 N N . VAL A 1 85 ? -29.322 11.851 38.192 1.00 85.25 85 VAL A N 1
ATOM 626 C CA . VAL A 1 85 ? -29.512 13.259 37.805 1.00 85.25 85 VAL A CA 1
ATOM 627 C C . VAL A 1 85 ? -30.954 13.705 38.052 1.00 85.25 85 VAL A C 1
ATOM 629 O O . VAL A 1 85 ? -31.193 14.801 38.571 1.00 85.25 85 VAL A O 1
ATOM 632 N N . ARG A 1 86 ? -31.947 12.863 37.732 1.00 80.81 86 ARG A N 1
ATOM 633 C CA . ARG A 1 86 ? -33.363 13.150 38.026 1.00 80.81 86 ARG A CA 1
ATOM 634 C C . ARG A 1 86 ? -33.646 13.187 39.528 1.00 80.81 86 ARG A C 1
ATOM 636 O O . ARG A 1 86 ? -34.477 13.997 39.951 1.00 80.81 86 ARG A O 1
ATOM 643 N N . GLY A 1 87 ? -32.988 12.335 40.313 1.00 78.06 87 GLY A N 1
ATOM 644 C CA . GLY A 1 87 ? -33.032 12.339 41.777 1.00 78.06 87 GLY A CA 1
ATOM 645 C C . GLY A 1 87 ? -32.471 13.638 42.351 1.00 78.06 87 GLY A C 1
ATOM 646 O O . GLY A 1 87 ? -33.190 14.388 43.014 1.00 78.06 87 GLY A O 1
ATOM 647 N N . THR A 1 88 ? -31.246 13.983 41.960 1.00 78.00 88 THR A N 1
ATOM 648 C CA . THR A 1 88 ? -30.544 15.202 42.382 1.00 78.00 88 THR A CA 1
ATOM 649 C C . THR A 1 88 ? -31.317 16.467 41.997 1.00 78.00 88 THR A C 1
ATOM 651 O O . THR A 1 88 ? -31.488 17.378 42.808 1.00 78.00 88 THR A O 1
ATOM 654 N N . ALA A 1 89 ? -31.888 16.524 40.789 1.00 78.50 89 ALA A N 1
ATOM 655 C CA . ALA A 1 89 ? -32.730 17.643 40.362 1.00 78.50 89 ALA A CA 1
ATOM 656 C C . ALA A 1 89 ? -34.005 17.791 41.215 1.00 78.50 89 ALA A C 1
ATOM 658 O O . ALA A 1 89 ? -34.474 18.909 41.457 1.00 78.50 89 ALA A O 1
ATOM 659 N N . ARG A 1 90 ? -34.579 16.677 41.690 1.00 74.69 90 ARG A N 1
ATOM 660 C CA . ARG A 1 90 ? -35.732 16.670 42.605 1.00 74.69 90 ARG A CA 1
ATOM 661 C C . ARG A 1 90 ? -35.360 17.215 43.983 1.00 74.69 90 ARG A C 1
ATOM 663 O O . ARG A 1 90 ? -36.130 18.005 44.536 1.00 74.69 90 ARG A O 1
ATOM 670 N N . ASP A 1 91 ? -34.186 16.860 44.488 1.00 72.69 91 ASP A N 1
ATOM 671 C CA . ASP A 1 91 ? -33.694 17.313 45.790 1.00 72.69 91 ASP A CA 1
ATOM 672 C C . ASP A 1 91 ? -33.311 18.794 45.777 1.00 72.69 91 ASP A C 1
ATOM 674 O O . ASP A 1 91 ? -33.731 19.546 46.659 1.00 72.69 91 ASP A O 1
ATOM 678 N N . VAL A 1 92 ? -32.663 19.266 44.707 1.00 75.75 92 VAL A N 1
ATOM 679 C CA . VAL A 1 92 ? -32.428 20.703 44.480 1.00 75.75 92 VAL A CA 1
ATOM 680 C C . VAL A 1 92 ? -33.755 21.464 44.418 1.00 75.75 92 VAL A C 1
ATOM 682 O O . VAL A 1 92 ? -33.911 22.517 45.040 1.00 75.75 92 VAL A O 1
ATOM 685 N N . ARG A 1 93 ? -34.766 20.921 43.727 1.00 75.94 93 ARG A N 1
ATOM 686 C CA . ARG A 1 93 ? -36.087 21.557 43.632 1.00 75.94 93 ARG A CA 1
ATOM 687 C C . ARG A 1 93 ? -36.839 21.581 44.968 1.00 75.94 93 ARG A C 1
ATOM 689 O O . ARG A 1 93 ? -37.595 22.524 45.200 1.00 75.94 93 ARG A O 1
ATOM 696 N N . ARG A 1 94 ? -36.637 20.595 45.849 1.00 68.50 94 ARG A N 1
ATOM 697 C CA . ARG A 1 94 ? -37.144 20.611 47.235 1.00 68.50 94 ARG A CA 1
ATOM 698 C C . ARG A 1 94 ? -36.427 21.650 48.092 1.00 68.50 94 ARG A C 1
ATOM 700 O O . ARG A 1 94 ? -37.104 22.380 48.805 1.00 68.50 94 ARG A O 1
ATOM 707 N N . LEU A 1 95 ? -35.107 21.779 47.962 1.00 65.00 95 LEU A N 1
ATOM 708 C CA . LEU A 1 95 ? -34.309 22.762 48.701 1.00 65.00 95 LEU A CA 1
ATOM 709 C C . LEU A 1 95 ? -34.685 24.209 48.339 1.00 65.00 95 LEU A C 1
ATOM 711 O O . LEU A 1 95 ? -34.780 25.066 49.211 1.00 65.00 95 LEU A O 1
ATOM 715 N N . VAL A 1 96 ? -34.978 24.469 47.060 1.00 69.94 96 VAL A N 1
ATOM 716 C CA . VAL A 1 96 ? -35.476 25.776 46.586 1.00 69.94 96 VAL A CA 1
ATOM 717 C C . VAL A 1 96 ? -36.903 26.052 47.065 1.00 69.94 96 VAL A C 1
ATOM 719 O O . VAL A 1 96 ? -37.270 27.202 47.301 1.00 69.94 96 VAL A O 1
ATOM 722 N N . ARG A 1 97 ? -37.730 25.010 47.188 1.00 73.62 97 ARG A N 1
ATOM 723 C CA . ARG A 1 97 ? -39.148 25.142 47.540 1.00 73.62 97 ARG A CA 1
ATOM 724 C C . ARG A 1 97 ? -39.395 25.180 49.050 1.00 73.62 97 ARG A C 1
ATOM 726 O O . ARG A 1 97 ? -40.429 25.709 49.444 1.00 73.62 97 ARG A O 1
ATOM 733 N N . ASP A 1 98 ? -38.466 24.677 49.863 1.00 61.19 98 ASP A N 1
ATOM 734 C CA . ASP A 1 98 ? -38.548 24.710 51.328 1.00 61.19 98 ASP A CA 1
ATOM 735 C C . ASP A 1 98 ? -37.187 24.999 52.018 1.00 61.19 98 ASP A C 1
ATOM 737 O O . ASP A 1 98 ? -36.666 24.179 52.781 1.00 61.19 98 ASP A O 1
ATOM 741 N N . PRO A 1 99 ? -36.570 26.170 51.758 1.00 61.47 99 PRO A N 1
ATOM 742 C CA . PRO A 1 99 ? -35.257 26.519 52.311 1.00 61.47 99 PRO A CA 1
ATOM 743 C C . PRO A 1 99 ? -35.294 26.803 53.823 1.00 61.47 99 PRO A C 1
ATOM 745 O O . PRO A 1 99 ? -34.256 26.799 54.483 1.00 61.47 99 PRO A O 1
ATOM 748 N N . PHE A 1 100 ? -36.483 27.041 54.385 1.00 60.78 100 PHE A N 1
ATOM 749 C CA . PHE A 1 100 ? -36.671 27.412 55.788 1.00 60.78 100 PHE A CA 1
ATOM 750 C C . PHE A 1 100 ? -37.055 26.222 56.690 1.00 60.78 100 PHE A C 1
ATOM 752 O O . PHE A 1 100 ? -36.806 26.281 57.891 1.00 60.78 100 PHE A O 1
ATOM 759 N N . GLY A 1 101 ? -37.603 25.124 56.152 1.00 60.12 101 GLY A N 1
ATOM 760 C CA . GLY A 1 101 ? -38.051 23.980 56.959 1.00 60.12 101 GLY A CA 1
ATOM 761 C C . GLY A 1 101 ? -36.944 23.043 57.468 1.00 60.12 101 GLY A C 1
ATOM 762 O O . GLY A 1 101 ? -37.100 22.455 58.536 1.00 60.12 101 GLY A O 1
ATOM 763 N N . SER A 1 102 ? -35.824 22.895 56.745 1.00 57.09 102 SER A N 1
ATOM 764 C CA . SER A 1 102 ? -34.817 21.848 57.033 1.00 57.09 102 SER A CA 1
ATOM 765 C C . SER A 1 102 ? -33.482 22.342 57.607 1.00 57.09 102 SER A C 1
ATOM 767 O O . SER A 1 102 ? -32.792 21.579 58.277 1.00 57.09 102 SER A O 1
ATOM 769 N N . VAL A 1 103 ? -33.113 23.610 57.393 1.00 57.53 103 VAL A N 1
ATOM 770 C CA . VAL A 1 103 ? -31.753 24.112 57.695 1.00 57.53 103 VAL A CA 1
ATOM 771 C C . VAL A 1 103 ? -31.701 24.988 58.961 1.00 57.53 103 VAL A C 1
ATOM 773 O O . VAL A 1 103 ? -30.644 25.180 59.565 1.00 57.53 103 VAL A O 1
ATOM 776 N N . LEU A 1 104 ? -32.849 25.497 59.414 1.00 56.59 104 LEU A N 1
ATOM 777 C CA . LEU A 1 104 ? -32.923 26.475 60.504 1.00 56.59 104 LEU A CA 1
ATOM 778 C C . LEU A 1 104 ? -32.486 25.955 61.894 1.00 56.59 104 LEU A C 1
ATOM 780 O O . LEU A 1 104 ? -31.797 26.703 62.581 1.00 56.59 104 LEU A O 1
ATOM 784 N N . PRO A 1 105 ? -32.776 24.718 62.345 1.00 59.84 105 PRO A N 1
ATOM 785 C CA . PRO A 1 105 ? -32.400 24.309 63.706 1.00 59.84 105 PRO A CA 1
ATOM 786 C C . PRO A 1 105 ? -30.900 24.015 63.904 1.00 59.84 105 PRO A C 1
ATOM 788 O O . PRO A 1 105 ? -30.419 24.069 65.032 1.00 59.84 105 PRO A O 1
ATOM 791 N N . GLY A 1 106 ? -30.157 23.684 62.837 1.00 63.22 106 GLY A N 1
ATOM 792 C CA . GLY A 1 106 ? -28.775 23.181 62.937 1.00 63.22 106 GLY A CA 1
ATOM 793 C C . GLY A 1 106 ? -27.672 24.238 62.798 1.00 63.22 106 GLY A C 1
ATOM 794 O O . GLY A 1 106 ? -26.590 24.069 63.355 1.00 63.22 106 GLY A O 1
ATOM 795 N N . LEU A 1 107 ? -27.933 25.340 62.083 1.00 63.06 107 LEU A N 1
ATOM 796 C CA . LEU A 1 107 ? -26.926 26.375 61.787 1.00 63.06 107 LEU A CA 1
ATOM 797 C C . LEU A 1 107 ? -26.932 27.565 62.758 1.00 63.06 107 LEU A C 1
ATOM 799 O O . LEU A 1 107 ? -25.984 28.350 62.769 1.00 63.06 107 LEU A O 1
ATOM 803 N N . ILE A 1 108 ? -27.959 27.697 63.601 1.00 64.38 108 ILE A N 1
ATOM 804 C CA . ILE A 1 108 ? -28.065 28.793 64.578 1.00 64.38 108 ILE A CA 1
ATOM 805 C C . ILE A 1 108 ? -26.976 28.667 65.660 1.00 64.38 108 ILE A C 1
ATOM 807 O O . ILE A 1 108 ? -26.320 29.652 65.998 1.00 64.38 108 ILE A O 1
ATOM 811 N N . THR A 1 109 ? -26.715 27.455 66.152 1.00 64.00 109 THR A N 1
ATOM 812 C CA . THR A 1 109 ? -25.730 27.180 67.212 1.00 64.00 109 THR A CA 1
ATOM 813 C C . THR A 1 109 ? -24.286 27.576 66.848 1.00 64.00 109 THR A C 1
ATOM 815 O O . THR A 1 109 ? -23.665 28.295 67.635 1.00 64.00 109 THR A O 1
ATOM 818 N N . PRO A 1 110 ? -23.725 27.185 65.682 1.00 71.25 110 PRO A N 1
ATOM 819 C CA . PRO A 1 110 ? -22.357 27.563 65.319 1.00 71.25 110 PRO A CA 1
ATOM 820 C C . PRO A 1 110 ? -22.198 29.062 65.025 1.00 71.25 110 PRO A C 1
ATOM 822 O O . PRO A 1 110 ? -21.160 29.632 65.360 1.00 71.25 110 PRO A O 1
ATOM 825 N N . LEU A 1 111 ? -23.221 29.733 64.476 1.00 69.88 111 LEU A N 1
ATOM 826 C CA . LEU A 1 111 ? -23.162 31.182 64.236 1.00 69.88 111 LEU A CA 1
ATOM 827 C C . LEU A 1 111 ? -23.149 31.983 65.54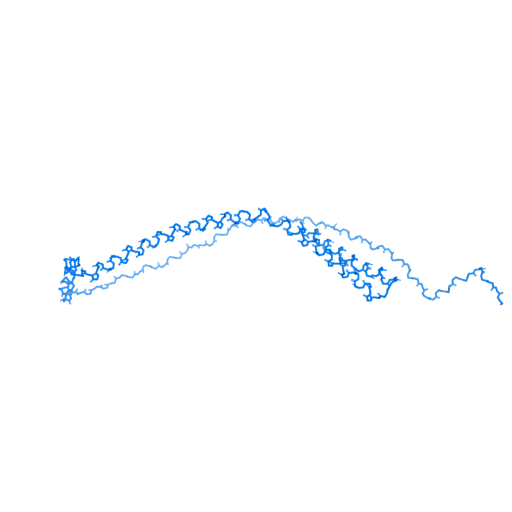7 1.00 69.88 111 LEU A C 1
ATOM 829 O O . LEU A 1 111 ? -22.381 32.935 65.682 1.00 69.88 111 LEU A O 1
ATOM 833 N N . LEU A 1 112 ? -23.964 31.579 66.528 1.00 69.50 112 LEU A N 1
ATOM 834 C CA . LEU A 1 112 ? -23.983 32.190 67.862 1.00 69.50 112 LEU A CA 1
ATOM 835 C C . LEU A 1 112 ? -22.668 31.966 68.620 1.00 69.50 112 LEU A C 1
ATOM 837 O O . LEU A 1 112 ? -22.181 32.885 69.276 1.00 69.50 112 LEU A O 1
ATOM 841 N N . SER A 1 113 ? -22.065 30.781 68.495 1.00 67.50 113 SER A N 1
ATOM 842 C CA . SER A 1 113 ? -20.750 30.478 69.076 1.00 67.50 113 SER A CA 1
ATOM 843 C C . SER A 1 113 ? -19.635 31.327 68.457 1.00 67.50 113 SER A C 1
ATOM 845 O O . SER A 1 113 ? -18.838 31.907 69.194 1.00 67.50 113 SER A O 1
ATOM 847 N N . ALA A 1 114 ? -19.597 31.461 67.130 1.00 72.88 114 ALA A N 1
ATOM 848 C CA . ALA A 1 114 ? -18.574 32.249 66.443 1.00 72.88 114 ALA A CA 1
ATOM 849 C C . ALA A 1 114 ? -18.664 33.749 66.778 1.00 72.88 114 ALA A C 1
ATOM 851 O O . ALA A 1 114 ? -17.639 34.415 66.934 1.00 72.88 114 ALA A O 1
ATOM 852 N N . LEU A 1 115 ? -19.881 34.276 66.952 1.00 73.06 115 LEU A N 1
ATOM 853 C CA . LEU A 1 115 ? -20.091 35.673 67.335 1.00 73.06 115 LEU A CA 1
ATOM 854 C C . LEU A 1 115 ? -19.679 35.950 68.792 1.00 73.06 115 LEU A C 1
ATOM 856 O O . LEU A 1 115 ? -19.231 37.052 69.105 1.00 73.06 115 LEU A O 1
ATOM 860 N N . LEU A 1 116 ? -19.800 34.952 69.675 1.00 73.31 116 LEU A N 1
ATOM 861 C CA . LEU A 1 116 ? -19.458 35.072 71.094 1.00 73.31 116 LEU A CA 1
ATOM 862 C C . LEU A 1 116 ? -17.955 34.858 71.366 1.00 73.31 116 LEU A C 1
ATOM 864 O O . LEU A 1 116 ? -17.407 35.478 72.275 1.00 73.31 116 LEU A O 1
ATOM 868 N N . SER A 1 117 ? -17.267 34.047 70.554 1.00 62.34 117 SER A N 1
ATOM 869 C CA . SER A 1 117 ? -15.821 33.783 70.680 1.00 62.34 117 SER A CA 1
ATOM 870 C C . SER A 1 117 ? -14.915 34.865 70.070 1.00 62.34 117 SER A C 1
ATOM 872 O O . SER A 1 117 ? -13.720 34.886 70.348 1.00 62.34 117 SER A O 1
ATOM 874 N N . GLY A 1 118 ? -15.447 35.809 69.289 1.00 58.34 118 GLY A N 1
ATOM 875 C CA . GLY A 1 118 ? -14.658 36.838 68.593 1.00 58.34 118 GLY A CA 1
ATOM 876 C C . GLY A 1 118 ? -14.025 37.945 69.460 1.00 58.34 118 GLY A C 1
ATOM 877 O O . GLY A 1 118 ? -13.484 38.898 68.900 1.00 58.34 118 GLY A O 1
ATOM 878 N N . ARG A 1 119 ? -14.085 37.888 70.803 1.00 67.69 119 ARG A N 1
ATOM 879 C CA . ARG A 1 119 ? -13.598 38.976 71.685 1.00 67.69 119 ARG A CA 1
ATOM 880 C C . ARG A 1 119 ? -12.737 38.539 72.885 1.00 67.69 119 ARG A C 1
ATOM 882 O O . ARG A 1 119 ? -12.719 39.227 73.902 1.00 67.69 119 ARG A O 1
ATOM 889 N N . GLY A 1 120 ? -11.946 37.476 72.790 1.00 54.22 120 GLY A N 1
ATOM 890 C CA . GLY A 1 120 ? -10.999 37.206 73.874 1.00 54.22 120 GLY A CA 1
ATOM 891 C C . GLY A 1 120 ? -9.925 36.180 73.571 1.00 54.22 120 GLY A C 1
ATOM 892 O O . GLY A 1 120 ? -10.235 35.006 73.438 1.00 54.22 120 GLY A O 1
ATOM 893 N N . GLY A 1 121 ? -8.674 36.641 73.600 1.00 50.84 121 GLY A N 1
ATOM 894 C CA . GLY A 1 121 ? -7.628 35.912 74.312 1.00 50.84 121 GLY A CA 1
ATOM 895 C C . GLY A 1 121 ? -6.690 35.048 73.479 1.00 50.84 121 GLY A C 1
ATOM 896 O O . GLY A 1 121 ? -6.974 33.893 73.201 1.00 50.84 121 GLY A O 1
ATOM 897 N N . ASP A 1 122 ? -5.520 35.636 73.247 1.00 47.25 122 ASP A N 1
ATOM 898 C CA . ASP A 1 122 ? -4.206 35.051 73.515 1.00 47.25 122 ASP A CA 1
ATOM 899 C C . ASP A 1 122 ? -3.495 34.188 72.464 1.00 47.25 122 ASP A C 1
ATOM 901 O O . ASP A 1 122 ? -3.883 33.101 72.047 1.00 47.25 122 ASP A O 1
ATOM 905 N N . ALA A 1 123 ? -2.345 34.750 72.098 1.00 60.59 123 ALA A N 1
ATOM 906 C CA . ALA A 1 123 ? -1.264 34.173 71.341 1.00 60.59 123 ALA A CA 1
ATOM 907 C C . ALA A 1 123 ? -0.520 33.086 72.133 1.00 60.59 123 ALA A C 1
ATOM 909 O O . ALA A 1 123 ? -0.284 33.217 73.333 1.00 60.59 123 ALA A O 1
ATOM 910 N N . SER A 1 124 ? -0.020 32.081 71.415 1.00 48.59 124 SER A N 1
ATOM 911 C CA . SER A 1 124 ? 1.201 31.344 71.761 1.00 48.59 124 SER A CA 1
ATOM 912 C C . SER A 1 124 ? 1.833 30.762 70.486 1.00 48.59 124 SER A C 1
ATOM 914 O O . SER A 1 124 ? 1.193 29.959 69.811 1.00 48.59 124 SER A O 1
ATOM 916 N N . PRO A 1 125 ? 3.061 31.165 70.111 1.00 60.97 125 PRO A N 1
ATOM 917 C CA . PRO A 1 125 ? 3.985 30.357 69.304 1.00 60.97 125 PRO A CA 1
ATOM 918 C C . PRO A 1 125 ? 4.895 29.530 70.252 1.00 60.97 125 PRO A C 1
ATOM 920 O O . PRO A 1 125 ? 4.844 29.784 71.458 1.00 60.97 125 PRO A O 1
ATOM 923 N N . PRO A 1 126 ? 5.842 28.675 69.807 1.00 58.25 126 PRO A N 1
ATOM 924 C CA . PRO A 1 126 ? 6.055 27.936 68.551 1.00 58.25 126 PRO A CA 1
ATOM 925 C C . PRO A 1 126 ? 6.292 26.416 68.814 1.00 58.25 126 PRO A C 1
ATOM 927 O O . PRO A 1 126 ? 6.268 25.975 69.956 1.00 58.25 126 PRO A O 1
ATOM 930 N N . ASP A 1 127 ? 6.637 25.630 67.787 1.00 57.59 127 ASP A N 1
ATOM 931 C CA . ASP A 1 127 ? 7.662 24.583 67.956 1.00 57.59 127 ASP A CA 1
ATOM 932 C C . ASP A 1 127 ? 8.453 24.401 66.639 1.00 57.59 127 ASP A C 1
ATOM 934 O O . ASP A 1 127 ? 7.839 24.269 65.574 1.00 57.59 127 ASP A O 1
ATOM 938 N N . PRO A 1 128 ? 9.799 24.471 66.647 1.00 64.44 128 PRO A N 1
ATOM 939 C CA . PRO A 1 128 ? 10.618 24.257 65.460 1.00 64.44 128 PRO A CA 1
ATOM 940 C C . PRO A 1 128 ? 10.724 22.764 65.120 1.00 64.44 128 PRO A C 1
ATOM 942 O O . PRO A 1 128 ? 11.038 21.928 65.964 1.00 64.44 128 PRO A O 1
ATOM 945 N N . ALA A 1 129 ? 10.497 22.443 63.846 1.00 66.81 129 ALA A N 1
ATOM 946 C CA . ALA A 1 129 ? 10.620 21.095 63.305 1.00 66.81 129 ALA A CA 1
ATOM 947 C C . ALA A 1 129 ? 12.033 20.501 63.517 1.00 66.81 129 ALA A C 1
ATOM 949 O O . ALA A 1 129 ? 13.028 21.207 63.325 1.00 66.81 129 ALA A O 1
ATOM 950 N N . PRO A 1 130 ? 12.151 19.203 63.854 1.00 61.31 130 PRO A N 1
ATOM 951 C CA . PRO A 1 130 ? 13.439 18.527 63.923 1.00 61.31 130 PRO A CA 1
ATOM 952 C C . PRO A 1 130 ? 14.058 18.361 62.526 1.00 61.31 130 PRO A C 1
ATOM 954 O O . PRO A 1 130 ? 13.378 18.068 61.543 1.00 61.31 130 PRO A O 1
ATOM 957 N N . ALA A 1 131 ? 15.373 18.572 62.467 1.00 62.91 131 ALA A N 1
ATOM 958 C CA . ALA A 1 131 ? 16.201 18.545 61.266 1.00 62.91 131 ALA A CA 1
ATOM 959 C C . ALA A 1 131 ? 16.198 17.181 60.531 1.00 62.91 131 ALA A C 1
ATOM 961 O O . ALA A 1 131 ? 16.024 16.136 61.164 1.00 62.91 131 ALA A O 1
ATOM 962 N N . PRO A 1 132 ? 16.449 17.173 59.206 1.00 58.81 132 PRO A N 1
ATOM 963 C CA . PRO A 1 132 ? 16.542 15.955 58.403 1.00 58.81 132 PRO A CA 1
ATOM 964 C C . PRO A 1 132 ? 17.792 15.132 58.753 1.00 58.81 132 PRO A C 1
ATOM 966 O O . PRO A 1 132 ? 18.908 15.653 58.783 1.00 58.81 132 PRO A O 1
ATOM 969 N N . GLN A 1 133 ? 17.600 13.834 58.994 1.00 66.50 133 GLN A N 1
ATOM 970 C CA . GLN A 1 133 ? 18.685 12.867 59.178 1.00 66.50 133 GLN A CA 1
ATOM 971 C C . GLN A 1 133 ? 19.329 12.533 57.819 1.00 66.50 133 GLN A C 1
ATOM 973 O O . GLN A 1 133 ? 18.597 12.237 56.870 1.00 66.50 133 GLN A O 1
ATOM 978 N N . PRO A 1 134 ? 20.668 12.558 57.699 1.00 63.72 134 PRO A N 1
ATOM 979 C CA . PRO A 1 134 ? 21.371 11.965 56.574 1.00 63.72 134 PRO A CA 1
ATOM 980 C C . PRO A 1 134 ? 21.562 10.461 56.816 1.00 63.72 134 PRO A C 1
ATOM 982 O O . PRO A 1 134 ? 21.551 10.009 57.956 1.00 63.72 134 PRO A O 1
ATOM 985 N N . ASP A 1 135 ? 21.778 9.728 55.724 1.00 51.25 135 ASP A N 1
ATOM 986 C CA . ASP A 1 135 ? 22.368 8.381 55.645 1.00 51.25 135 ASP A CA 1
ATOM 987 C C . ASP A 1 135 ? 21.424 7.284 55.142 1.00 51.25 135 ASP A C 1
ATOM 989 O O . ASP A 1 135 ? 20.780 6.532 55.869 1.00 51.25 135 ASP A O 1
ATOM 993 N N . S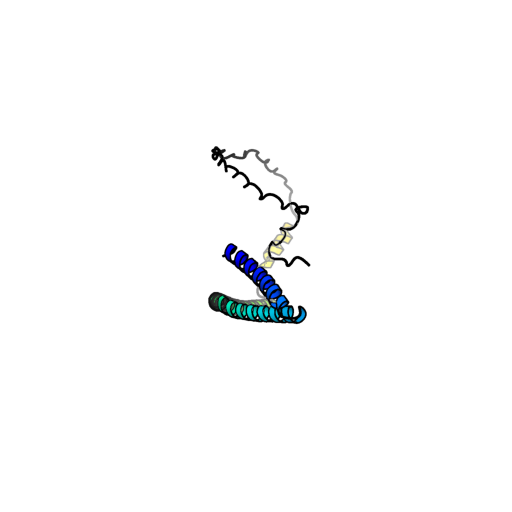ER A 1 136 ? 21.433 7.119 53.822 1.00 57.81 136 SER A N 1
ATOM 994 C CA . SER A 1 136 ? 21.216 5.829 53.171 1.00 57.81 136 SER A CA 1
ATOM 995 C C . SER A 1 136 ? 22.126 5.778 51.950 1.00 57.81 136 SER A C 1
ATOM 997 O O . SER A 1 136 ? 21.816 6.315 50.889 1.00 57.81 136 SER A O 1
ATOM 999 N N . GLN A 1 137 ? 23.312 5.200 52.151 1.00 57.75 137 GLN A N 1
ATOM 1000 C CA . GLN A 1 137 ? 24.286 4.949 51.094 1.00 57.75 137 GLN A CA 1
ATOM 1001 C C . GLN A 1 137 ? 23.697 4.028 50.006 1.00 57.75 137 GLN A C 1
ATOM 1003 O O . GLN A 1 137 ? 22.962 3.091 50.330 1.00 57.75 137 GLN A O 1
ATOM 1008 N N . PRO A 1 138 ? 24.050 4.234 48.725 1.00 54.47 138 PRO A N 1
ATOM 1009 C CA . PRO A 1 138 ? 23.631 3.360 47.638 1.00 54.47 138 PRO A CA 1
ATOM 1010 C C . PRO A 1 138 ? 24.334 1.998 47.723 1.00 54.47 138 PRO A C 1
ATOM 1012 O O . PRO A 1 138 ? 25.553 1.889 47.587 1.00 54.47 138 PRO A O 1
ATOM 1015 N N . GLN A 1 139 ? 23.544 0.944 47.924 1.00 58.53 139 GLN A N 1
ATOM 1016 C CA . GLN A 1 139 ? 23.994 -0.442 47.833 1.00 58.53 139 GLN A CA 1
ATOM 1017 C C . GLN A 1 139 ? 24.350 -0.768 46.374 1.00 58.53 139 GLN A C 1
ATOM 1019 O O . GLN A 1 139 ? 23.486 -0.744 45.501 1.00 58.53 139 GLN A O 1
ATOM 1024 N N . GLN A 1 140 ? 25.627 -1.066 46.118 1.00 60.94 140 GLN A N 1
ATOM 1025 C CA . GLN A 1 140 ? 26.127 -1.662 44.876 1.00 60.94 140 GLN A CA 1
ATOM 1026 C C . GLN A 1 140 ? 25.946 -3.188 44.919 1.00 60.94 140 GLN A C 1
ATOM 1028 O O . GLN A 1 140 ? 26.552 -3.833 45.778 1.00 60.94 140 GLN A O 1
ATOM 1033 N N . PRO A 1 141 ? 25.205 -3.804 43.981 1.00 55.31 141 PRO A N 1
ATOM 1034 C CA . PRO A 1 141 ? 25.222 -5.249 43.804 1.00 55.31 141 PRO A CA 1
ATOM 1035 C C . PRO A 1 141 ? 26.180 -5.664 42.676 1.00 55.31 141 PRO A C 1
ATOM 1037 O O . PRO A 1 141 ? 25.997 -5.312 41.515 1.00 55.31 141 PRO A O 1
ATOM 1040 N N . ALA A 1 142 ? 27.176 -6.458 43.071 1.00 54.19 142 ALA A N 1
ATOM 1041 C CA . ALA A 1 142 ? 27.797 -7.568 42.343 1.00 54.19 142 ALA A CA 1
ATOM 1042 C C . ALA A 1 142 ? 28.227 -7.350 40.875 1.00 54.19 142 ALA A C 1
ATOM 1044 O O . ALA A 1 142 ? 27.480 -7.578 39.925 1.00 54.19 142 ALA A O 1
ATOM 1045 N N . GLN A 1 143 ? 29.521 -7.073 40.702 1.00 56.44 143 GLN A N 1
ATOM 1046 C CA . GLN A 1 143 ? 30.239 -7.282 39.446 1.00 56.44 143 GLN A CA 1
ATOM 1047 C C . GLN A 1 143 ? 30.263 -8.785 39.111 1.00 56.44 143 GLN A C 1
ATOM 1049 O O . GLN A 1 143 ? 30.920 -9.572 39.793 1.00 56.44 143 GLN A O 1
ATOM 1054 N N . GLN A 1 144 ? 29.537 -9.191 38.067 1.00 62.59 144 GLN A N 1
ATOM 1055 C CA . GLN A 1 144 ? 29.677 -10.518 37.464 1.00 62.59 144 GLN A CA 1
ATOM 1056 C C . GLN A 1 144 ? 30.963 -10.579 36.618 1.00 62.59 144 GLN A C 1
ATOM 1058 O O . GLN A 1 144 ? 31.214 -9.664 35.831 1.00 62.59 144 GLN A O 1
ATOM 1063 N N . PRO A 1 145 ? 31.771 -11.650 36.727 1.00 60.41 145 PRO A N 1
ATOM 1064 C CA . PRO A 1 145 ? 32.960 -11.828 35.905 1.00 60.41 145 PRO A CA 1
ATOM 1065 C C . PRO A 1 145 ? 32.567 -12.143 34.456 1.00 60.41 145 PRO A C 1
ATOM 1067 O O . PRO A 1 145 ? 31.984 -13.185 34.152 1.00 60.41 145 PRO A O 1
ATOM 1070 N N . VAL A 1 146 ? 32.911 -11.228 33.550 1.00 59.84 146 VAL A N 1
ATOM 1071 C CA . VAL A 1 146 ? 32.805 -11.408 32.100 1.00 59.84 146 VAL A CA 1
ATOM 1072 C C . VAL A 1 146 ? 33.807 -12.482 31.675 1.00 59.84 146 VAL A C 1
ATOM 1074 O O . VAL A 1 146 ? 35.016 -12.258 31.683 1.00 59.84 146 VAL A O 1
ATOM 1077 N N . GLN A 1 147 ? 33.310 -13.665 31.315 1.00 67.62 147 GLN A N 1
ATOM 1078 C CA . GLN A 1 147 ? 34.131 -14.698 30.689 1.00 67.62 147 GLN A CA 1
ATOM 1079 C C . GLN A 1 147 ? 34.529 -14.262 29.265 1.00 67.62 147 GLN A C 1
ATOM 1081 O O . GLN A 1 147 ? 33.657 -13.854 28.491 1.00 67.62 147 GLN A O 1
ATOM 1086 N N . PRO A 1 148 ? 35.812 -14.365 28.876 1.00 63.47 148 PRO A N 1
ATOM 1087 C CA . PRO A 1 148 ? 36.251 -14.063 27.521 1.00 63.47 148 PRO A CA 1
ATOM 1088 C C . PRO A 1 148 ? 35.753 -15.148 26.560 1.00 63.47 148 PRO A C 1
ATOM 1090 O O . PRO A 1 148 ? 36.210 -16.291 26.575 1.00 63.47 148 PRO A O 1
ATOM 1093 N N . ARG A 1 149 ? 34.788 -14.787 25.711 1.00 51.38 149 ARG A N 1
ATOM 1094 C CA . ARG A 1 149 ? 34.309 -15.640 24.623 1.00 51.38 149 ARG A CA 1
ATOM 1095 C C . ARG A 1 149 ? 35.434 -15.788 23.597 1.00 51.38 149 ARG A C 1
ATOM 1097 O O . ARG A 1 149 ? 35.900 -14.801 23.034 1.00 51.38 149 ARG A O 1
ATOM 1104 N N . ALA A 1 150 ? 35.865 -17.030 23.402 1.00 56.34 150 ALA A N 1
ATOM 1105 C CA . ALA A 1 150 ? 36.903 -17.431 22.468 1.00 56.34 150 ALA A CA 1
ATOM 1106 C C . ALA A 1 150 ? 36.719 -16.785 21.085 1.00 56.34 150 ALA A C 1
ATOM 1108 O O . ALA A 1 150 ? 35.640 -1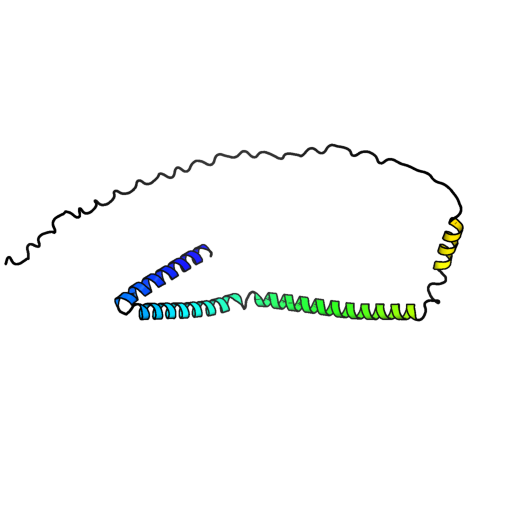6.842 20.487 1.00 56.34 150 ALA A O 1
ATOM 1109 N N . ALA A 1 151 ? 37.805 -16.192 20.593 1.00 53.03 151 ALA A N 1
ATOM 1110 C CA . ALA A 1 151 ? 37.951 -15.718 19.231 1.00 53.03 151 ALA A CA 1
ATOM 1111 C C . ALA A 1 151 ? 37.651 -16.866 18.258 1.00 53.03 151 ALA A C 1
ATOM 1113 O O . ALA A 1 151 ? 38.406 -17.831 18.155 1.00 53.03 151 ALA A O 1
ATOM 1114 N N . THR A 1 152 ? 36.531 -16.767 17.545 1.00 56.16 152 THR A N 1
ATOM 1115 C CA . THR A 1 152 ? 36.326 -17.557 16.333 1.00 56.16 152 THR A CA 1
ATOM 1116 C C . THR A 1 152 ? 37.101 -16.853 15.232 1.00 56.16 152 THR A C 1
ATOM 1118 O O . THR A 1 152 ? 36.638 -15.877 14.650 1.00 56.16 152 THR A O 1
ATOM 1121 N N . THR A 1 153 ? 38.322 -17.327 15.007 1.00 56.81 153 THR A N 1
ATOM 1122 C CA . THR A 1 153 ? 39.109 -17.070 13.805 1.00 56.81 153 THR A CA 1
ATOM 1123 C C . THR A 1 153 ? 38.316 -17.578 12.603 1.00 56.81 153 THR A C 1
ATOM 1125 O O . THR A 1 153 ? 38.380 -18.755 12.259 1.00 56.81 153 THR A O 1
ATOM 1128 N N . THR A 1 154 ? 37.542 -16.710 11.958 1.00 55.44 154 THR A N 1
ATOM 1129 C CA . THR A 1 154 ? 37.152 -16.929 10.566 1.00 55.44 154 THR A CA 1
ATOM 1130 C C . THR A 1 154 ? 38.404 -16.732 9.726 1.00 55.44 154 THR A C 1
ATOM 1132 O O . THR A 1 154 ? 38.864 -15.608 9.536 1.00 55.44 154 THR A O 1
ATOM 1135 N N . MET A 1 155 ? 38.988 -17.848 9.286 1.00 53.56 155 MET A N 1
ATOM 1136 C CA . MET A 1 155 ? 39.948 -17.869 8.192 1.00 53.56 155 MET A CA 1
ATOM 1137 C C . MET A 1 155 ? 39.315 -17.159 6.994 1.00 53.56 155 MET A C 1
ATOM 1139 O O . MET A 1 155 ? 38.334 -17.635 6.429 1.00 53.56 155 MET A O 1
ATOM 1143 N N . THR A 1 156 ? 39.872 -16.003 6.648 1.00 54.94 156 THR A N 1
ATOM 1144 C CA . THR A 1 156 ? 39.675 -15.342 5.363 1.00 54.94 156 THR A CA 1
ATOM 1145 C C . THR A 1 156 ? 40.091 -16.317 4.269 1.00 54.94 156 THR A C 1
ATOM 1147 O O . THR A 1 156 ? 41.274 -16.596 4.079 1.00 54.94 156 THR A O 1
ATOM 1150 N N . GLU A 1 157 ? 39.090 -16.871 3.597 1.00 53.34 157 GLU A N 1
ATOM 1151 C CA . GLU A 1 157 ? 39.217 -17.605 2.349 1.00 53.34 157 GLU A CA 1
ATOM 1152 C C . GLU A 1 157 ? 39.933 -16.713 1.326 1.00 53.34 157 G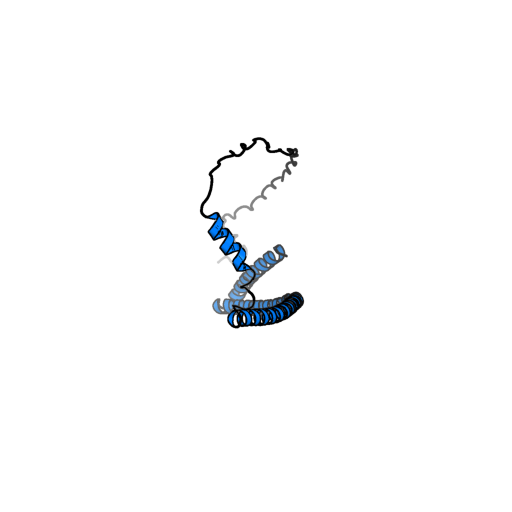LU A C 1
ATOM 1154 O O . GLU A 1 157 ? 39.558 -15.558 1.105 1.00 53.34 157 GLU A O 1
ATOM 1159 N N . ALA A 1 158 ? 41.034 -17.224 0.779 1.00 62.25 158 ALA A N 1
ATOM 1160 C CA . ALA A 1 158 ? 41.846 -16.527 -0.202 1.00 62.25 158 ALA A CA 1
ATOM 1161 C C . ALA A 1 158 ? 41.029 -16.281 -1.485 1.00 62.25 158 ALA A C 1
ATOM 1163 O O . ALA A 1 158 ? 40.351 -17.198 -1.952 1.00 62.25 158 ALA A O 1
ATOM 1164 N N . PRO A 1 159 ? 41.097 -15.078 -2.084 1.00 66.88 159 PRO A N 1
ATOM 1165 C CA . PRO A 1 159 ? 40.404 -14.797 -3.332 1.00 66.88 159 PRO A CA 1
ATOM 1166 C C . PRO A 1 159 ? 40.935 -15.708 -4.445 1.00 66.88 159 PRO A C 1
ATOM 1168 O O . PRO A 1 159 ? 42.145 -15.819 -4.655 1.00 66.88 159 PRO A O 1
ATOM 1171 N N . ALA A 1 160 ? 40.014 -16.365 -5.151 1.00 71.62 160 ALA A N 1
ATOM 1172 C CA . ALA A 1 160 ? 40.314 -17.144 -6.343 1.00 71.62 160 ALA A CA 1
ATOM 1173 C C . ALA A 1 160 ? 41.065 -16.279 -7.380 1.00 71.62 160 ALA A C 1
ATOM 1175 O O . ALA A 1 160 ? 40.758 -15.091 -7.516 1.00 71.62 160 ALA A O 1
ATOM 1176 N N . PRO A 1 161 ? 42.039 -16.842 -8.118 1.00 71.19 161 PRO A N 1
ATOM 1177 C CA . PRO A 1 161 ? 42.776 -16.102 -9.132 1.00 71.19 161 PRO A CA 1
ATOM 1178 C C . PRO A 1 161 ? 41.815 -15.601 -10.213 1.00 71.19 161 PRO A C 1
ATOM 1180 O O . PRO A 1 161 ? 41.046 -16.373 -10.789 1.00 71.19 161 PRO A O 1
ATOM 1183 N N . HIS A 1 162 ? 41.862 -14.295 -10.474 1.00 74.00 162 HIS A N 1
ATOM 1184 C CA . HIS A 1 162 ? 41.134 -13.672 -11.570 1.00 74.00 162 HIS A CA 1
ATOM 1185 C C . HIS A 1 162 ? 41.504 -14.351 -12.902 1.00 74.00 162 HIS A C 1
ATOM 1187 O O . HIS A 1 162 ? 42.687 -14.633 -13.126 1.00 74.00 162 HIS A O 1
ATOM 1193 N N . PRO A 1 163 ? 40.532 -14.616 -13.797 1.00 76.56 163 PRO A N 1
ATOM 1194 C CA . PRO A 1 163 ? 40.849 -15.012 -15.161 1.00 76.56 163 PRO A CA 1
ATOM 1195 C C . PRO A 1 163 ? 41.687 -13.901 -15.817 1.00 76.56 163 PRO A C 1
ATOM 1197 O O . PRO A 1 163 ? 41.420 -12.724 -15.561 1.00 76.56 163 PRO A O 1
ATOM 1200 N N . PRO A 1 164 ? 42.705 -14.245 -16.626 1.00 74.81 164 PRO A N 1
ATOM 1201 C CA . PRO A 1 164 ? 43.521 -13.251 -17.311 1.00 74.81 164 PRO A CA 1
ATOM 1202 C C . PRO A 1 164 ? 42.618 -12.342 -18.150 1.00 74.81 164 PRO A C 1
ATOM 1204 O O . PRO A 1 164 ? 41.785 -12.833 -18.915 1.00 74.81 164 PRO A O 1
ATOM 1207 N N . GLU A 1 165 ? 42.765 -11.027 -17.977 1.00 73.69 165 GLU A N 1
ATOM 1208 C CA . GLU A 1 165 ? 42.133 -10.033 -18.843 1.00 73.69 165 GLU A CA 1
ATOM 1209 C C . GLU A 1 165 ? 42.454 -10.375 -20.300 1.00 73.69 165 GLU A C 1
ATOM 1211 O O . GLU A 1 165 ? 43.615 -10.568 -20.669 1.00 73.69 165 GLU A O 1
ATOM 1216 N N . ALA A 1 166 ? 41.411 -10.498 -21.120 1.00 70.31 166 ALA A N 1
ATOM 1217 C CA . ALA A 1 166 ? 41.566 -10.683 -22.551 1.00 70.31 166 ALA A CA 1
ATOM 1218 C C . ALA A 1 166 ? 42.267 -9.443 -23.119 1.00 70.31 166 ALA A C 1
ATOM 1220 O O . ALA A 1 166 ? 41.708 -8.348 -23.067 1.00 70.31 166 ALA A O 1
ATOM 1221 N N . ASP A 1 167 ? 43.488 -9.621 -23.626 1.00 79.19 167 ASP A N 1
ATOM 1222 C CA . ASP A 1 167 ? 44.262 -8.564 -24.272 1.00 79.19 167 ASP A CA 1
ATOM 1223 C C . ASP A 1 167 ? 43.473 -8.032 -25.483 1.00 79.19 167 ASP A C 1
ATOM 1225 O O . ASP A 1 167 ? 43.305 -8.759 -26.469 1.00 79.19 167 ASP A O 1
ATOM 1229 N N . PRO A 1 168 ? 42.977 -6.780 -25.445 1.00 76.19 168 PRO A N 1
ATOM 1230 C CA . PRO A 1 168 ? 42.207 -6.197 -26.543 1.00 76.19 168 PRO A CA 1
ATOM 1231 C C . PRO A 1 168 ? 43.060 -5.959 -27.799 1.00 76.19 168 PRO A C 1
ATOM 1233 O O . PRO A 1 168 ? 42.526 -5.595 -28.845 1.00 76.19 168 PRO A O 1
ATOM 1236 N N . SER A 1 169 ? 44.376 -6.161 -27.702 1.00 80.25 169 SER A N 1
ATOM 1237 C CA . SER A 1 169 ? 45.337 -6.039 -28.797 1.00 80.25 169 SER A CA 1
ATOM 1238 C C . SER A 1 169 ? 45.604 -7.373 -29.497 1.00 80.25 169 SER A C 1
ATOM 1240 O O . SER A 1 169 ? 46.331 -7.399 -30.493 1.00 80.25 169 SER A O 1
ATOM 1242 N N . ALA A 1 170 ? 45.050 -8.484 -28.997 1.00 77.56 170 ALA A N 1
ATOM 1243 C CA . ALA A 1 170 ? 45.254 -9.790 -29.602 1.00 77.56 170 ALA A CA 1
ATOM 1244 C C . ALA A 1 170 ? 44.610 -9.828 -31.005 1.00 77.56 170 ALA A C 1
ATOM 1246 O O . ALA A 1 170 ? 43.414 -9.555 -31.143 1.00 77.56 170 ALA A O 1
ATOM 1247 N N . PRO A 1 171 ? 45.372 -10.158 -32.066 1.00 78.88 171 PRO A N 1
ATOM 1248 C CA . PRO A 1 171 ? 44.820 -10.270 -33.408 1.00 78.88 171 PRO A CA 1
ATOM 1249 C C . PRO A 1 171 ? 43.756 -11.369 -33.438 1.00 78.88 171 PRO A C 1
ATOM 1251 O O . PRO A 1 171 ? 43.958 -12.459 -32.898 1.00 78.88 171 PRO A O 1
ATOM 1254 N N . PHE A 1 172 ? 42.617 -11.074 -34.071 1.00 79.06 172 PHE A N 1
ATOM 1255 C CA . PHE A 1 172 ? 41.528 -12.035 -34.210 1.00 79.06 172 PHE A CA 1
ATOM 1256 C C . PHE A 1 172 ? 42.036 -13.331 -34.861 1.00 79.06 172 PHE A C 1
ATOM 1258 O O . PHE A 1 172 ? 42.831 -13.261 -35.806 1.00 79.06 172 PHE A O 1
ATOM 1265 N N . PRO A 1 173 ? 41.580 -14.509 -34.394 1.00 80.44 173 PRO A N 1
ATOM 1266 C CA . PRO A 1 173 ? 41.907 -15.773 -35.035 1.00 80.44 173 PRO A CA 1
ATOM 1267 C C . PRO A 1 173 ? 41.496 -15.706 -36.508 1.00 80.44 173 PRO A C 1
ATOM 1269 O O . PRO A 1 173 ? 40.321 -15.514 -36.819 1.00 80.44 173 PRO A O 1
ATOM 1272 N N . VAL A 1 174 ? 42.469 -15.818 -37.412 1.00 79.38 174 VAL A N 1
ATOM 1273 C CA . VAL A 1 174 ? 42.206 -15.883 -38.851 1.00 79.38 174 VAL A CA 1
ATOM 1274 C C . VAL A 1 174 ? 41.489 -17.200 -39.114 1.00 79.38 174 VAL A C 1
ATOM 1276 O O . VAL A 1 174 ? 42.054 -18.265 -38.869 1.00 79.38 174 VAL A O 1
ATOM 1279 N N . ASP A 1 175 ? 40.241 -17.120 -39.569 1.00 83.12 175 ASP A N 1
ATOM 1280 C CA . ASP A 1 175 ? 39.446 -18.290 -39.927 1.00 83.12 175 ASP A CA 1
ATOM 1281 C C . ASP A 1 175 ? 40.096 -18.993 -41.135 1.00 83.12 175 ASP A C 1
ATOM 1283 O O . ASP A 1 175 ? 40.140 -18.415 -42.228 1.00 83.12 175 ASP A O 1
ATOM 1287 N N . PRO A 1 176 ? 40.622 -20.225 -40.977 1.00 79.94 176 PRO A N 1
ATOM 1288 C CA . PRO A 1 176 ? 41.276 -20.942 -42.067 1.00 79.94 176 PRO A CA 1
ATOM 1289 C C . PRO A 1 176 ? 40.306 -21.345 -43.190 1.00 79.94 176 PRO A C 1
ATOM 1291 O O . PRO A 1 176 ? 40.762 -21.819 -44.229 1.00 79.94 176 PRO A O 1
ATOM 1294 N N . ALA A 1 177 ? 38.991 -21.174 -43.005 1.00 82.19 177 ALA A N 1
ATOM 1295 C CA . ALA A 1 177 ? 37.977 -21.469 -44.012 1.00 82.19 177 ALA A CA 1
ATOM 1296 C C . ALA A 1 177 ? 37.627 -20.275 -44.925 1.00 82.19 177 ALA A C 1
ATOM 1298 O O . ALA A 1 177 ? 36.825 -20.438 -45.848 1.00 82.19 177 ALA A O 1
ATOM 1299 N N . ALA A 1 178 ? 38.204 -19.087 -44.708 1.00 77.38 178 ALA A N 1
ATOM 1300 C CA . ALA A 1 178 ? 37.912 -17.928 -45.546 1.00 77.38 178 ALA A CA 1
ATOM 1301 C C . ALA A 1 178 ? 38.513 -18.093 -46.964 1.00 77.38 178 ALA A C 1
ATOM 1303 O O . ALA A 1 178 ? 39.710 -18.369 -47.097 1.00 77.38 178 ALA A O 1
ATOM 1304 N N . PRO A 1 179 ? 37.720 -17.925 -48.043 1.00 67.38 179 PRO A N 1
ATOM 1305 C CA . PRO A 1 179 ? 38.228 -18.004 -49.407 1.00 67.38 179 PRO A CA 1
ATOM 1306 C C . PRO A 1 179 ? 39.194 -16.845 -49.676 1.00 67.38 179 PRO A C 1
ATOM 1308 O O . PRO A 1 179 ? 38.834 -15.677 -49.543 1.00 67.38 179 PRO A O 1
ATOM 1311 N N . GLN A 1 180 ? 40.424 -17.189 -50.057 1.00 76.00 180 GLN A N 1
ATOM 1312 C CA . GLN A 1 180 ? 41.447 -16.242 -50.500 1.00 76.00 180 GLN A CA 1
ATOM 1313 C C . GLN A 1 180 ? 40.977 -15.629 -51.829 1.00 76.00 180 GLN A C 1
ATOM 1315 O O . GLN A 1 180 ? 40.856 -16.348 -52.824 1.00 76.00 180 GLN A O 1
ATOM 1320 N N . SER A 1 181 ? 40.648 -14.338 -51.822 1.00 72.88 181 SER A N 1
ATOM 1321 C CA . SER A 1 181 ? 40.266 -13.559 -53.009 1.00 72.88 181 SER A CA 1
ATOM 1322 C C . SER A 1 181 ? 41.476 -12.986 -53.728 1.00 72.88 181 SER A C 1
ATOM 1324 O O . SER A 1 181 ? 42.326 -12.413 -53.007 1.00 72.88 181 SER A O 1
#

Radius of gyration: 45.68 Å; chains: 1; bounding box: 84×60×127 Å